Protein AF-A0A5Q4GGE3-F1 (afdb_monomer)

Sequence (112 aa):
MAGAGSLLLVACSEPPEAPVAEMPCQAEDAFVLGRADEPAPTECEERDYANAWQLGHTLGEMERERDELAAREEDLDAANRMRLRVLQRDIPELETLARIHGLMEPVDPQME

Nearest PDB structures (foldseek):
  5d6i-assembly1_C  TM=4.968E-01  e=6.839E+00  Escherichia coli

Secondary structure (DSSP, 8-state):
--------------------------HHHHHHHHHTTPPPPTT---HHHHHHHHHHHHHHHHHHHHHHHHTTGGG--HHHHHHHHHHHHHHHHHHHHHHHTTSS----TT--

Radius of gyration: 26.35 Å; Cα contacts (8 Å, |Δi|>4): 89; chains: 1; bounding box: 93×38×43 Å

Structure (mmCIF, N/CA/C/O backbone):
data_AF-A0A5Q4GGE3-F1
#
_entry.id   AF-A0A5Q4GGE3-F1
#
loop_
_atom_site.group_PDB
_atom_site.id
_atom_site.type_symbol
_atom_site.label_atom_id
_atom_site.label_alt_id
_atom_site.label_comp_id
_atom_site.label_asym_id
_atom_site.label_entity_id
_atom_site.label_seq_id
_atom_site.pdbx_PDB_ins_code
_atom_site.Cartn_x
_atom_site.Cartn_y
_atom_site.Cartn_z
_atom_site.occupancy
_atom_site.B_iso_or_equiv
_atom_site.auth_seq_id
_atom_site.auth_comp_id
_atom_site.auth_asym_id
_atom_site.auth_atom_id
_atom_site.pdbx_PDB_model_num
ATOM 1 N N . MET A 1 1 ? -76.677 -29.691 25.125 1.00 42.94 1 MET A N 1
ATOM 2 C CA . MET A 1 1 ? -76.074 -29.781 23.779 1.00 42.94 1 MET A CA 1
ATOM 3 C C . MET A 1 1 ? -75.141 -28.602 23.619 1.00 42.94 1 MET A C 1
ATOM 5 O O . MET A 1 1 ? -75.505 -27.503 24.014 1.00 42.94 1 MET A O 1
ATOM 9 N N . ALA A 1 2 ? -73.918 -28.892 23.186 1.00 43.28 2 ALA A N 1
ATOM 10 C CA . ALA A 1 2 ? -72.802 -27.966 23.079 1.00 43.28 2 ALA A CA 1
ATOM 11 C C . ALA A 1 2 ? -72.975 -26.965 21.927 1.00 43.28 2 ALA A C 1
ATOM 13 O O . ALA A 1 2 ? -73.712 -27.230 20.981 1.00 43.28 2 ALA A O 1
ATOM 14 N N . GLY A 1 3 ? -72.236 -25.857 22.000 1.00 37.22 3 GLY A N 1
ATOM 15 C CA . GLY A 1 3 ? -72.081 -24.906 20.902 1.00 37.22 3 GLY A CA 1
ATOM 16 C C . GLY A 1 3 ? -71.224 -23.705 21.291 1.00 37.22 3 GLY A C 1
ATOM 17 O O . GLY A 1 3 ? -71.702 -22.579 21.255 1.00 37.22 3 GLY A O 1
ATOM 18 N N . ALA A 1 4 ? -69.985 -23.950 21.727 1.00 51.41 4 ALA A N 1
ATOM 19 C CA . ALA A 1 4 ? -68.978 -22.913 21.937 1.00 51.41 4 ALA A CA 1
ATOM 20 C C . ALA A 1 4 ? -68.416 -22.471 20.573 1.00 51.41 4 ALA A C 1
ATOM 22 O O . ALA A 1 4 ? -67.889 -23.298 19.832 1.00 51.41 4 ALA A O 1
ATOM 23 N N . GLY A 1 5 ? -68.556 -21.188 20.236 1.00 45.41 5 GLY A N 1
ATOM 24 C CA . GLY A 1 5 ? -67.971 -20.577 19.041 1.00 45.41 5 GLY A CA 1
ATOM 25 C C . GLY A 1 5 ? -66.745 -19.753 19.418 1.00 45.41 5 GLY A C 1
ATOM 26 O O . GLY A 1 5 ? -66.879 -18.699 20.034 1.00 45.41 5 GLY A O 1
ATOM 27 N N . SER A 1 6 ? -65.567 -20.276 19.085 1.00 59.28 6 SER A N 1
ATOM 28 C CA . SER A 1 6 ? -64.247 -19.722 19.391 1.00 59.28 6 SER A CA 1
ATOM 29 C C . SER A 1 6 ? -64.015 -18.320 18.825 1.00 59.28 6 SER A C 1
ATOM 31 O O . SER A 1 6 ? -64.178 -18.080 17.631 1.00 59.28 6 SER A O 1
ATOM 33 N N . LEU A 1 7 ? -63.527 -17.426 19.685 1.00 52.41 7 LEU A N 1
ATOM 34 C CA . LEU A 1 7 ? -62.874 -16.174 19.308 1.00 52.41 7 LEU A CA 1
ATOM 35 C C . LEU A 1 7 ? -61.460 -16.490 18.794 1.00 52.41 7 LEU A C 1
ATOM 37 O O . LEU A 1 7 ? -60.610 -16.960 19.549 1.00 52.41 7 LEU A O 1
ATOM 41 N N . LEU A 1 8 ? -61.213 -16.248 17.506 1.00 51.72 8 LEU A N 1
ATOM 42 C CA . LEU A 1 8 ? -59.880 -16.291 16.903 1.00 51.72 8 LEU A CA 1
ATOM 43 C C . LEU A 1 8 ? -59.118 -15.015 17.288 1.00 51.72 8 LEU A C 1
ATOM 45 O O . LEU A 1 8 ? -59.298 -13.961 16.682 1.00 51.72 8 LEU A O 1
ATOM 49 N N . LEU A 1 9 ? -58.275 -15.119 18.316 1.00 55.34 9 LEU A N 1
ATOM 50 C CA . LEU A 1 9 ? -57.219 -14.150 18.600 1.00 55.34 9 LEU A CA 1
ATOM 51 C C . LEU A 1 9 ? -56.114 -14.336 17.554 1.00 55.34 9 LEU A C 1
ATOM 53 O O . LEU A 1 9 ? -55.364 -15.309 17.596 1.00 55.34 9 LEU A O 1
ATOM 57 N N . VAL A 1 10 ? -56.037 -13.411 16.598 1.00 53.50 10 VAL A N 1
ATOM 58 C CA . VAL A 1 10 ? -54.879 -13.264 15.711 1.00 53.50 10 VAL A CA 1
ATOM 59 C C . VAL A 1 10 ? -53.745 -12.690 16.554 1.00 53.50 10 VAL A C 1
ATOM 61 O O . VAL A 1 10 ? -53.739 -11.505 16.878 1.00 53.50 10 VAL A O 1
ATOM 64 N N . ALA A 1 11 ? -52.812 -13.549 16.955 1.00 53.25 11 ALA A N 1
ATOM 65 C CA . ALA A 1 11 ? -51.520 -13.111 17.448 1.00 53.25 11 ALA A CA 1
ATOM 66 C C . ALA A 1 11 ? -50.750 -12.515 16.261 1.00 53.25 11 ALA A C 1
ATOM 68 O O . ALA A 1 11 ? -50.442 -13.222 15.301 1.00 53.25 11 ALA A O 1
ATOM 69 N N . CYS A 1 12 ? -50.469 -11.214 16.306 1.00 45.53 12 CYS A N 1
ATOM 70 C CA . CYS A 1 12 ? -49.428 -10.622 15.479 1.00 45.53 12 CYS A CA 1
ATOM 71 C C . CYS A 1 12 ? -48.099 -11.231 15.937 1.00 45.53 12 CYS A C 1
ATOM 73 O O . CYS A 1 12 ? -47.558 -10.825 16.960 1.00 45.53 12 CYS A O 1
ATOM 75 N N . SER A 1 13 ? -47.613 -12.250 15.229 1.00 50.66 13 SER A N 1
ATOM 76 C CA . SER A 1 13 ? -46.227 -12.686 15.355 1.00 50.66 13 SER A CA 1
ATOM 77 C C . SER A 1 13 ? -45.344 -11.551 14.853 1.00 50.66 13 SER A C 1
ATOM 79 O O . SER A 1 13 ? -45.342 -11.252 13.659 1.00 50.66 13 SER A O 1
ATOM 81 N N . GLU A 1 14 ? -44.645 -10.893 15.774 1.00 58.22 14 GLU A N 1
ATOM 82 C CA . GLU A 1 14 ? -43.534 -10.005 15.447 1.00 58.22 14 GLU A CA 1
ATOM 83 C C . GLU A 1 14 ? -42.568 -10.775 14.526 1.00 58.22 14 GLU A C 1
ATOM 85 O O . GLU A 1 14 ? -42.262 -11.942 14.804 1.00 58.22 14 GLU A O 1
ATOM 90 N N . PRO A 1 15 ? -42.164 -10.202 13.376 1.00 58.34 15 PRO A N 1
ATOM 91 C CA . PRO A 1 15 ? -41.185 -10.848 12.516 1.00 58.34 15 PRO A CA 1
ATOM 92 C C . PRO A 1 15 ? -39.909 -11.080 13.335 1.00 58.34 15 PRO A C 1
ATOM 94 O O . PRO A 1 15 ? -39.559 -10.215 14.136 1.00 58.34 15 PRO A O 1
ATOM 97 N N . PRO A 1 16 ? -39.220 -12.226 13.176 1.00 53.16 16 PRO A N 1
ATOM 98 C CA . PRO A 1 16 ? -37.948 -12.425 13.847 1.00 53.16 16 PRO A CA 1
ATOM 99 C C . PRO A 1 16 ? -37.030 -11.293 13.398 1.00 53.16 16 PRO A C 1
ATOM 101 O O . PRO A 1 16 ? -36.729 -11.185 12.207 1.00 53.16 16 PRO A O 1
ATOM 104 N N . GLU A 1 17 ? -36.647 -10.424 14.332 1.00 54.25 17 GLU A N 1
ATOM 105 C CA . GLU A 1 17 ? -35.575 -9.469 14.106 1.00 54.25 17 GLU A CA 1
ATOM 106 C C . GLU A 1 17 ? -34.362 -10.316 13.732 1.00 54.25 17 GLU A C 1
ATOM 108 O O . GLU A 1 17 ? -33.788 -11.024 14.563 1.00 54.25 17 GLU A O 1
ATOM 113 N N . ALA A 1 18 ? -34.043 -10.353 12.436 1.00 58.91 18 ALA A N 1
ATOM 114 C CA . ALA A 1 18 ? -32.751 -10.842 12.008 1.00 58.91 18 ALA A CA 1
ATOM 115 C C . ALA A 1 18 ? -31.728 -10.063 12.840 1.00 58.91 18 ALA A C 1
ATOM 117 O O . ALA A 1 18 ? -31.912 -8.849 12.987 1.00 58.91 18 ALA A O 1
ATOM 118 N N . PRO A 1 19 ? -30.705 -10.717 13.418 1.00 53.44 19 PRO A N 1
ATOM 119 C CA . PRO A 1 19 ? -29.657 -9.975 14.089 1.00 53.44 19 PRO A CA 1
ATOM 120 C C . PRO A 1 19 ? -29.155 -8.957 13.072 1.00 53.44 19 PRO A C 1
ATOM 122 O O . PRO A 1 19 ? -28.673 -9.334 12.001 1.00 53.44 19 PRO A O 1
ATOM 125 N N . VAL A 1 20 ? -29.364 -7.672 13.360 1.00 53.31 20 VAL A N 1
ATOM 126 C CA . VAL A 1 20 ? -28.625 -6.605 12.698 1.00 53.31 20 VAL A CA 1
ATOM 127 C C . VAL A 1 20 ? -27.184 -7.011 12.921 1.00 53.31 20 VAL A C 1
ATOM 129 O O . VAL A 1 20 ? -26.736 -7.071 14.064 1.00 53.31 20 VAL A O 1
ATOM 132 N N . ALA A 1 21 ? -26.523 -7.461 11.856 1.00 53.34 21 ALA A N 1
ATOM 133 C CA . ALA A 1 21 ? -25.104 -7.717 11.907 1.00 53.34 21 ALA A CA 1
ATOM 134 C C . ALA A 1 21 ? -24.502 -6.370 12.290 1.00 53.34 21 ALA A C 1
ATOM 136 O O . ALA A 1 21 ? -24.489 -5.454 11.472 1.00 53.34 21 ALA A O 1
ATOM 137 N N . GLU A 1 22 ? -24.135 -6.213 13.562 1.00 55.53 22 GLU A N 1
ATOM 138 C CA . GLU A 1 22 ? -23.284 -5.119 13.989 1.00 55.53 22 GLU A CA 1
ATOM 139 C C . GLU A 1 22 ? -22.033 -5.289 13.143 1.00 55.53 22 GLU A C 1
ATOM 141 O O . GLU A 1 22 ? -21.262 -6.216 13.377 1.00 55.53 22 GLU A O 1
ATOM 146 N N . MET A 1 23 ? -21.908 -4.507 12.071 1.00 59.94 23 MET A N 1
ATOM 147 C CA . MET A 1 23 ? -20.683 -4.467 11.297 1.00 59.94 23 MET A CA 1
ATOM 148 C C . MET A 1 23 ? -19.679 -3.806 12.232 1.00 59.94 23 MET A C 1
ATOM 150 O O . MET A 1 23 ? -19.828 -2.618 12.532 1.00 59.94 23 MET A O 1
ATOM 154 N N . PRO A 1 24 ? -18.747 -4.569 12.819 1.00 67.25 24 PRO A N 1
ATOM 155 C CA . PRO A 1 24 ? -17.926 -4.006 13.860 1.00 67.25 24 PRO A CA 1
ATOM 156 C C . PRO A 1 24 ? -16.949 -3.062 13.157 1.00 67.25 24 PRO A C 1
ATOM 158 O O . PRO A 1 24 ? -16.222 -3.468 12.254 1.00 67.25 24 PRO A O 1
ATOM 161 N N . CYS A 1 25 ? -16.963 -1.780 13.522 1.00 84.38 25 CYS A N 1
ATOM 162 C CA . CYS A 1 25 ? -16.022 -0.784 13.009 1.00 84.38 25 CYS A CA 1
ATOM 163 C C . CYS A 1 25 ? -14.617 -1.031 13.587 1.00 84.38 25 CYS A C 1
ATOM 165 O O . CYS A 1 25 ? -14.049 -0.171 14.256 1.00 84.38 25 CYS A O 1
ATOM 167 N N . GLN A 1 26 ? -14.054 -2.222 13.375 1.00 90.31 26 GLN A N 1
ATOM 168 C CA . GLN A 1 26 ? -12.735 -2.587 13.875 1.00 90.31 26 GLN A CA 1
ATOM 169 C C . GLN A 1 26 ? -11.654 -2.075 12.931 1.00 90.31 26 GLN A C 1
ATOM 171 O O . GLN A 1 26 ? -11.792 -2.112 11.708 1.00 90.31 26 GLN A O 1
ATOM 176 N N . ALA A 1 27 ? -10.546 -1.616 13.510 1.00 91.00 27 ALA A N 1
ATOM 177 C CA . ALA A 1 27 ? -9.406 -1.121 12.748 1.00 91.00 27 ALA A CA 1
ATOM 178 C C . ALA A 1 27 ? -8.794 -2.208 11.841 1.00 91.00 27 ALA A C 1
ATOM 180 O O . ALA A 1 27 ? -8.380 -1.911 10.724 1.00 91.00 27 ALA A O 1
ATOM 181 N N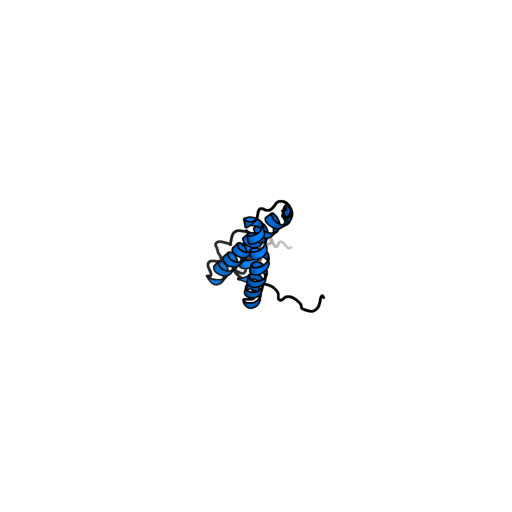 . GLU A 1 28 ? -8.779 -3.465 12.292 1.00 92.44 28 GLU A N 1
ATOM 182 C CA . GLU A 1 28 ? -8.320 -4.625 11.513 1.00 92.44 28 GLU A CA 1
ATOM 183 C C . GLU A 1 28 ? -9.128 -4.792 10.217 1.00 92.44 28 GLU A C 1
ATOM 185 O O . GLU A 1 28 ? -8.555 -4.849 9.128 1.00 92.44 28 GLU A O 1
ATOM 190 N N . ASP A 1 29 ? -10.460 -4.764 10.317 1.00 90.81 29 ASP A N 1
ATOM 191 C CA . ASP A 1 29 ? -11.356 -4.855 9.161 1.00 90.81 29 ASP A CA 1
ATOM 192 C C . ASP A 1 29 ? -11.160 -3.665 8.211 1.00 90.81 29 ASP A C 1
ATOM 194 O O . ASP A 1 29 ? -11.086 -3.834 6.992 1.00 90.81 29 ASP A O 1
ATOM 198 N N . ALA A 1 30 ? -11.003 -2.457 8.764 1.00 92.94 30 ALA A N 1
ATOM 199 C CA . ALA A 1 30 ? -10.731 -1.250 7.988 1.00 92.94 30 ALA A CA 1
ATOM 200 C C . ALA A 1 30 ? -9.436 -1.378 7.176 1.00 92.94 30 ALA A C 1
ATOM 202 O O . ALA A 1 30 ? -9.407 -1.043 5.993 1.00 92.94 30 ALA A O 1
ATOM 203 N N . PHE A 1 31 ? -8.370 -1.885 7.802 1.00 95.31 31 PHE A N 1
ATOM 204 C CA . PHE A 1 31 ? -7.083 -2.114 7.155 1.00 95.31 31 PHE A CA 1
ATOM 205 C C . PHE A 1 31 ? -7.194 -3.120 6.006 1.00 95.31 31 PHE A C 1
ATOM 207 O O . PHE A 1 31 ? -6.663 -2.868 4.922 1.00 95.31 31 PHE A O 1
ATOM 214 N N . VAL A 1 32 ? -7.913 -4.227 6.212 1.00 94.69 32 VAL A N 1
ATOM 215 C CA . VAL A 1 32 ? -8.152 -5.237 5.170 1.00 94.69 32 VAL A CA 1
ATOM 216 C C . VAL A 1 32 ? -8.918 -4.637 3.989 1.00 94.69 32 VAL A C 1
ATOM 218 O O . VAL A 1 32 ? -8.489 -4.806 2.846 1.00 94.69 32 VAL A O 1
ATOM 221 N N . LEU A 1 33 ? -9.996 -3.889 4.251 1.00 94.88 33 LEU A N 1
ATOM 222 C CA . LEU A 1 33 ? -10.768 -3.198 3.212 1.00 94.88 33 LEU A CA 1
ATOM 223 C C . LEU A 1 33 ? -9.906 -2.196 2.443 1.00 94.88 33 LEU A C 1
ATOM 225 O O . LEU A 1 33 ? -9.889 -2.213 1.216 1.00 94.88 33 LEU A O 1
ATOM 229 N N . GLY A 1 34 ? -9.131 -1.377 3.157 1.00 95.94 34 GLY A N 1
ATOM 230 C CA . GLY A 1 34 ? -8.211 -0.426 2.547 1.00 95.94 34 GLY A CA 1
ATOM 231 C C . GLY A 1 34 ? -7.213 -1.121 1.625 1.00 95.94 34 GLY A C 1
ATOM 232 O O . GLY A 1 34 ? -7.074 -0.734 0.468 1.00 95.94 34 GLY A O 1
ATOM 233 N N . ARG A 1 35 ? -6.556 -2.192 2.092 1.00 97.06 35 ARG A N 1
ATOM 234 C CA . ARG A 1 35 ? -5.573 -2.954 1.295 1.00 97.06 35 ARG A CA 1
ATOM 235 C C . ARG A 1 35 ? -6.184 -3.530 0.018 1.00 97.06 35 ARG A C 1
ATOM 237 O O . ARG A 1 35 ? -5.529 -3.529 -1.027 1.00 97.06 35 ARG A O 1
ATOM 244 N N . ALA A 1 36 ? -7.445 -3.947 0.091 1.00 96.19 36 ALA A N 1
ATOM 245 C CA . ALA A 1 3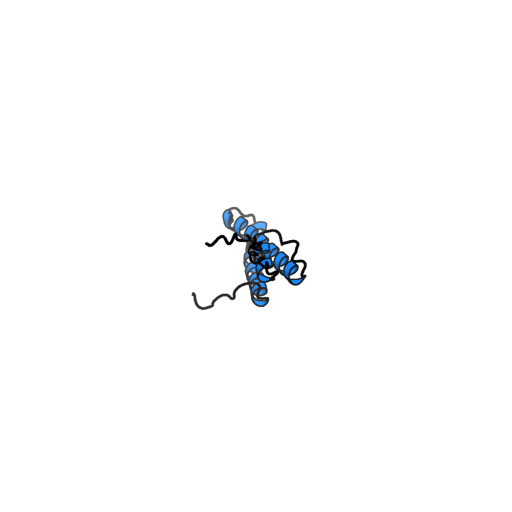6 ? -8.228 -4.421 -1.045 1.00 96.19 36 ALA A CA 1
ATOM 246 C C . ALA A 1 36 ? -8.751 -3.304 -1.974 1.00 96.19 36 ALA A C 1
ATOM 248 O O . ALA A 1 36 ? -9.309 -3.626 -3.017 1.00 96.19 36 ALA A O 1
ATOM 249 N N . ASP A 1 37 ? -8.539 -2.026 -1.638 1.00 95.88 37 ASP A N 1
ATOM 250 C CA . ASP A 1 37 ? -9.131 -0.860 -2.317 1.00 95.88 37 ASP A CA 1
ATOM 251 C C . ASP A 1 37 ? -10.672 -0.829 -2.276 1.00 95.88 37 ASP A C 1
ATOM 253 O O . ASP A 1 37 ? -11.342 -0.283 -3.151 1.00 95.88 37 ASP A O 1
ATOM 257 N N . GLU A 1 38 ? -11.256 -1.417 -1.233 1.00 94.56 38 GLU A N 1
ATOM 258 C CA . GLU A 1 38 ? -12.698 -1.400 -1.004 1.00 94.56 38 GLU A CA 1
ATOM 259 C C . GLU A 1 38 ? -13.100 -0.136 -0.229 1.00 94.56 38 GLU A C 1
ATOM 261 O O . GLU A 1 38 ? -12.380 0.295 0.681 1.00 94.56 38 GLU A O 1
ATOM 266 N N . PRO A 1 39 ? -14.256 0.479 -0.534 1.00 87.94 39 PRO A N 1
ATOM 267 C CA . PRO A 1 39 ? -14.693 1.687 0.149 1.00 87.94 39 PRO A CA 1
ATOM 268 C C . PRO A 1 39 ? -14.951 1.431 1.639 1.00 87.94 39 PRO A C 1
ATOM 270 O O . PRO A 1 39 ? -15.57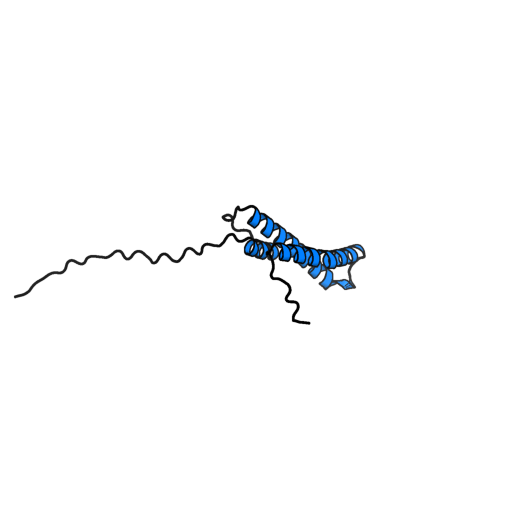7 0.442 2.023 1.00 87.94 39 PRO A O 1
ATOM 273 N N . ALA A 1 40 ? -14.525 2.373 2.483 1.00 84.44 40 ALA A N 1
ATOM 274 C CA . ALA A 1 40 ? -14.869 2.371 3.900 1.00 84.44 40 ALA A CA 1
ATOM 275 C C . ALA A 1 40 ? -16.391 2.576 4.095 1.00 84.44 40 ALA A C 1
ATOM 277 O O . ALA A 1 40 ? -16.968 3.474 3.468 1.00 84.44 40 ALA A O 1
ATOM 278 N N . PRO A 1 41 ? -17.054 1.807 4.977 1.00 82.38 41 PRO A N 1
ATOM 279 C CA . PRO A 1 41 ? -18.432 2.061 5.376 1.00 82.38 41 PRO A CA 1
ATOM 280 C C . PRO A 1 41 ? -18.585 3.460 5.979 1.00 82.38 41 PRO A C 1
ATOM 282 O O . PRO A 1 41 ? -17.838 3.847 6.876 1.00 82.38 41 PRO A O 1
ATOM 285 N N . THR A 1 42 ? -19.589 4.214 5.528 1.00 77.06 42 THR A N 1
ATOM 286 C CA . THR A 1 42 ? -19.819 5.600 5.981 1.00 77.06 42 THR A CA 1
ATOM 287 C C . THR A 1 42 ? -20.214 5.710 7.453 1.00 77.06 42 THR A C 1
ATOM 289 O O . THR A 1 42 ? -20.105 6.779 8.034 1.00 77.06 42 THR A O 1
ATOM 292 N N . GLU A 1 43 ? -20.698 4.624 8.051 1.00 83.75 43 GLU A N 1
ATOM 293 C CA . GLU A 1 43 ? -21.081 4.545 9.466 1.00 83.75 43 GLU A CA 1
ATOM 294 C C . GLU A 1 43 ? -19.893 4.411 10.430 1.00 83.75 43 GLU A C 1
ATOM 296 O O . GLU A 1 43 ? -20.038 4.691 11.619 1.00 83.75 43 GLU A O 1
ATOM 301 N N . CYS A 1 44 ? -18.710 4.051 9.926 1.00 80.50 44 CYS A N 1
ATOM 302 C CA . CYS A 1 44 ? -17.493 3.922 10.718 1.00 80.50 44 CYS A CA 1
ATOM 303 C C . CYS A 1 44 ? -16.652 5.207 10.632 1.00 80.50 44 CYS A C 1
ATOM 305 O O . CYS A 1 44 ? -15.658 5.277 9.914 1.00 80.50 44 CYS A O 1
ATOM 307 N N . GLU A 1 45 ? -17.055 6.245 11.371 1.00 74.38 45 GLU A N 1
ATOM 308 C CA . GLU A 1 45 ? -16.371 7.554 11.387 1.00 74.38 45 GLU A CA 1
ATOM 309 C C . GLU A 1 45 ? -15.232 7.653 12.423 1.00 74.38 45 GLU A C 1
ATOM 311 O O . GLU A 1 45 ? -14.623 8.713 12.603 1.00 74.38 45 GLU A O 1
ATOM 316 N N . GLU A 1 46 ? -14.929 6.568 13.138 1.00 85.50 46 GLU A N 1
ATOM 317 C CA . GLU A 1 46 ? -13.877 6.579 14.149 1.00 85.50 46 GLU A CA 1
ATOM 318 C C . GLU A 1 46 ? -12.501 6.840 13.523 1.00 85.50 46 GLU A C 1
ATOM 320 O O . GLU A 1 46 ? -12.119 6.267 12.501 1.00 85.50 46 GLU A O 1
ATOM 325 N N . ARG A 1 47 ? -11.713 7.706 14.169 1.00 87.25 47 ARG A N 1
ATOM 326 C CA . ARG A 1 47 ? -10.385 8.094 13.676 1.00 87.25 47 ARG A CA 1
ATOM 327 C C . ARG A 1 47 ? -9.469 6.885 13.467 1.00 87.25 47 ARG A C 1
ATOM 329 O O . ARG A 1 47 ? -8.702 6.878 12.508 1.00 87.25 47 ARG A O 1
ATOM 336 N N . ASP A 1 48 ? -9.516 5.903 14.359 1.00 88.12 48 ASP A N 1
ATOM 337 C CA . ASP A 1 48 ? -8.646 4.727 14.275 1.00 88.12 48 ASP A CA 1
ATOM 338 C C . ASP A 1 48 ? -9.042 3.824 13.103 1.00 88.12 48 ASP A C 1
ATOM 340 O O . ASP A 1 48 ? -8.162 3.371 12.372 1.00 88.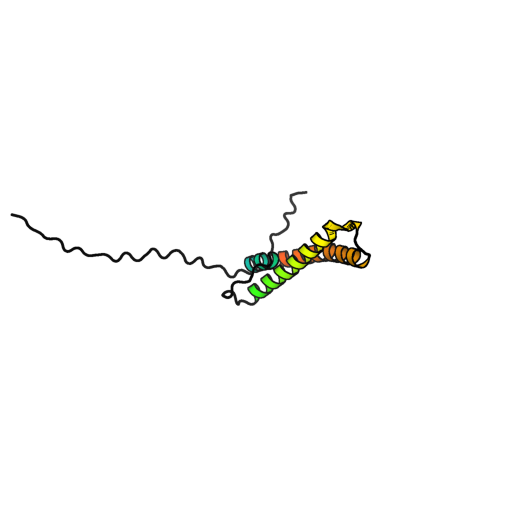12 48 ASP A O 1
ATOM 344 N N . TYR A 1 49 ? -10.344 3.685 12.836 1.00 91.69 49 TYR A N 1
ATOM 345 C CA . TYR A 1 49 ? -10.872 3.017 11.646 1.00 91.69 49 TYR A CA 1
ATOM 346 C C . TYR A 1 49 ? -10.383 3.693 10.357 1.00 91.69 49 TYR A C 1
ATOM 348 O O . TYR A 1 49 ? -9.779 3.051 9.499 1.00 91.69 49 TYR A O 1
ATOM 356 N N . ALA A 1 50 ? -10.560 5.013 10.248 1.00 91.38 50 ALA A N 1
ATOM 357 C CA . ALA A 1 50 ? -10.135 5.777 9.076 1.00 91.38 50 ALA A CA 1
ATOM 358 C C . ALA A 1 50 ? -8.613 5.714 8.846 1.00 91.38 50 ALA A C 1
ATOM 360 O O . ALA A 1 50 ? -8.156 5.573 7.711 1.00 91.38 50 ALA A O 1
ATOM 361 N N . ASN A 1 51 ? -7.814 5.785 9.917 1.00 92.62 51 ASN A N 1
ATOM 362 C CA . ASN A 1 51 ? -6.357 5.664 9.820 1.00 92.62 51 ASN A CA 1
ATOM 363 C C . ASN A 1 51 ? -5.934 4.263 9.372 1.00 92.62 51 ASN A C 1
ATOM 365 O O . ASN A 1 51 ? -5.027 4.138 8.548 1.00 92.62 51 ASN A O 1
ATOM 369 N N . ALA A 1 52 ? -6.575 3.222 9.905 1.00 94.62 52 ALA A N 1
ATOM 370 C CA . ALA A 1 52 ? -6.281 1.847 9.536 1.00 94.62 52 ALA A CA 1
ATOM 371 C C . ALA A 1 52 ? -6.664 1.561 8.078 1.00 94.62 52 ALA A C 1
ATOM 373 O O . ALA A 1 52 ? -5.848 0.995 7.351 1.00 94.62 52 ALA A O 1
ATOM 374 N N . TRP A 1 53 ? -7.817 2.057 7.612 1.00 94.94 53 TRP A N 1
ATOM 375 C CA . TRP A 1 53 ? -8.195 2.006 6.197 1.00 94.94 53 TRP A CA 1
ATOM 376 C C . TRP A 1 53 ? -7.169 2.706 5.304 1.00 94.94 53 TRP A C 1
ATOM 378 O O . TRP A 1 53 ? -6.671 2.112 4.350 1.00 94.94 53 TRP A O 1
ATOM 388 N N . GLN A 1 54 ? -6.773 3.936 5.645 1.00 94.69 54 GLN A N 1
ATOM 389 C CA . GLN A 1 54 ? -5.803 4.700 4.856 1.00 94.69 54 GLN A CA 1
ATOM 390 C C . GLN A 1 54 ? -4.430 4.016 4.796 1.00 94.69 54 GLN A C 1
ATOM 392 O O . GLN A 1 54 ? -3.766 4.029 3.753 1.00 94.69 54 GLN A O 1
ATOM 397 N N . LEU A 1 55 ? -3.993 3.422 5.910 1.00 95.38 55 LEU A N 1
ATOM 398 C CA . LEU A 1 55 ? -2.760 2.644 5.961 1.00 95.38 55 LEU A CA 1
ATOM 399 C C . LEU A 1 55 ? -2.863 1.396 5.078 1.00 95.38 55 LEU A C 1
ATOM 401 O O . LEU A 1 55 ? -1.956 1.154 4.283 1.00 95.38 55 LEU A O 1
ATOM 405 N N . GLY A 1 56 ? -3.966 0.651 5.181 1.00 96.62 56 GLY A N 1
ATOM 406 C CA . GLY A 1 56 ? -4.248 -0.504 4.331 1.00 96.62 56 GLY A CA 1
ATOM 407 C C . GLY A 1 56 ? -4.207 -0.134 2.852 1.00 96.62 56 GLY A C 1
ATOM 408 O O . GLY A 1 56 ? -3.470 -0.750 2.091 1.00 96.62 56 GLY A O 1
ATOM 409 N N . HIS A 1 57 ? -4.910 0.931 2.461 1.00 97.25 57 HIS A N 1
ATOM 410 C CA . HIS A 1 57 ? -4.945 1.428 1.084 1.00 97.25 57 HIS A CA 1
ATOM 411 C C . HIS A 1 57 ? -3.561 1.816 0.565 1.00 97.25 57 HIS A C 1
ATOM 413 O O . HIS A 1 57 ? -3.165 1.390 -0.517 1.00 97.25 57 HIS A O 1
ATOM 419 N N . THR A 1 58 ? -2.774 2.534 1.371 1.00 96.69 58 THR A N 1
ATOM 420 C CA . THR A 1 58 ? -1.389 2.885 1.016 1.00 96.69 58 THR A CA 1
ATOM 421 C C . THR A 1 58 ? -0.536 1.637 0.786 1.00 96.69 58 THR A C 1
ATOM 423 O O . THR A 1 58 ? 0.209 1.573 -0.192 1.00 96.69 58 THR A O 1
ATOM 426 N N . LEU A 1 59 ? -0.645 0.637 1.666 1.00 97.69 59 LEU A N 1
ATOM 427 C CA . LEU A 1 59 ? 0.083 -0.618 1.518 1.00 97.69 59 LEU A CA 1
ATOM 428 C C . LEU A 1 59 ? -0.356 -1.369 0.254 1.00 97.69 59 LEU A C 1
ATOM 430 O O . LEU A 1 59 ? 0.497 -1.774 -0.530 1.00 97.69 59 LEU A O 1
ATOM 434 N N . GLY A 1 60 ? -1.665 -1.490 0.021 1.00 97.81 60 GLY A N 1
ATOM 435 C CA . GLY A 1 60 ? -2.216 -2.154 -1.159 1.00 97.81 60 GLY A CA 1
ATOM 436 C C . GLY A 1 60 ? -1.760 -1.511 -2.472 1.00 97.81 60 GLY A C 1
ATOM 437 O O . GLY A 1 60 ? -1.377 -2.222 -3.398 1.00 97.81 60 GLY A O 1
ATOM 438 N N . GLU A 1 61 ? -1.723 -0.178 -2.547 1.00 98.25 61 GLU A N 1
ATOM 439 C CA . GLU A 1 61 ? -1.194 0.554 -3.708 1.00 98.25 61 GLU A CA 1
ATOM 440 C C . GLU A 1 61 ? 0.288 0.239 -3.955 1.00 98.25 61 GLU A C 1
ATOM 442 O O . GLU A 1 61 ? 0.695 -0.038 -5.084 1.00 98.25 61 GLU A O 1
ATOM 447 N N . MET A 1 62 ? 1.102 0.224 -2.895 1.00 98.50 62 MET A N 1
ATOM 448 C CA . MET A 1 62 ? 2.523 -0.117 -2.999 1.00 98.50 62 MET A CA 1
ATOM 449 C C . MET A 1 62 ? 2.737 -1.565 -3.458 1.00 98.50 62 MET A C 1
ATOM 451 O O . MET A 1 62 ? 3.650 -1.832 -4.240 1.00 98.50 62 MET A O 1
ATOM 455 N N . GLU A 1 63 ? 1.909 -2.499 -2.992 1.00 98.44 63 GLU A N 1
ATOM 456 C CA . GLU A 1 63 ? 1.951 -3.906 -3.398 1.00 98.44 63 GLU A CA 1
ATOM 457 C C . GLU A 1 63 ? 1.567 -4.100 -4.857 1.00 98.44 63 GLU A C 1
ATOM 459 O O . GLU A 1 63 ? 2.294 -4.774 -5.585 1.00 98.44 63 GLU A O 1
ATOM 464 N N . ARG A 1 64 ? 0.483 -3.454 -5.300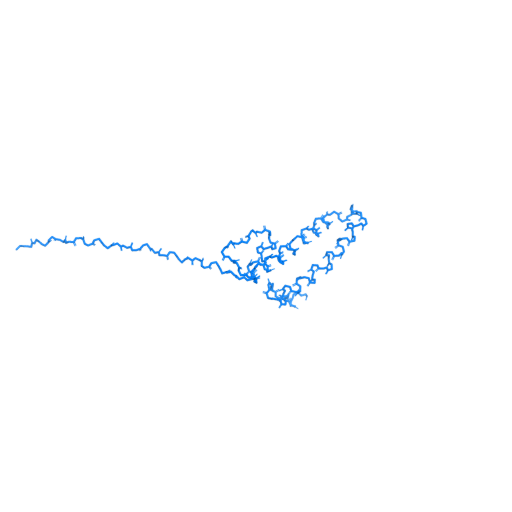 1.00 98.50 64 ARG A N 1
ATOM 465 C CA . ARG A 1 64 ? 0.077 -3.448 -6.709 1.00 98.50 64 ARG A CA 1
ATOM 466 C C . ARG A 1 64 ? 1.189 -2.892 -7.592 1.00 98.50 64 ARG A C 1
ATOM 468 O O . ARG A 1 64 ? 1.578 -3.545 -8.555 1.00 98.50 64 ARG A O 1
ATOM 475 N N . GLU A 1 65 ? 1.771 -1.748 -7.227 1.00 98.44 65 GLU A N 1
ATOM 476 C CA . GLU A 1 65 ? 2.884 -1.158 -7.977 1.00 98.44 65 GLU A CA 1
ATOM 477 C C . GLU A 1 65 ? 4.102 -2.095 -8.021 1.00 98.44 65 GLU A C 1
ATOM 479 O O . GLU A 1 65 ? 4.725 -2.270 -9.072 1.00 98.44 65 GLU A O 1
ATOM 484 N N . ARG A 1 66 ? 4.447 -2.733 -6.894 1.00 98.50 66 ARG A N 1
ATOM 485 C CA . ARG A 1 66 ? 5.534 -3.719 -6.835 1.00 98.50 66 ARG A CA 1
ATOM 486 C C . ARG A 1 66 ? 5.260 -4.864 -7.802 1.00 98.50 66 ARG A C 1
ATOM 488 O O . ARG A 1 66 ? 6.158 -5.218 -8.561 1.00 98.50 66 ARG A O 1
ATOM 495 N N . ASP A 1 67 ? 4.060 -5.430 -7.770 1.00 98.31 67 ASP A N 1
ATOM 496 C CA . ASP A 1 67 ? 3.691 -6.593 -8.576 1.00 98.31 67 ASP A CA 1
ATOM 497 C C . ASP A 1 67 ? 3.657 -6.240 -10.070 1.00 98.31 67 ASP A C 1
ATOM 499 O O . ASP A 1 67 ? 4.189 -6.983 -10.897 1.00 98.31 67 ASP A O 1
ATOM 503 N N . GLU A 1 68 ? 3.150 -5.057 -10.422 1.00 98.06 68 GLU A N 1
ATOM 504 C CA . GLU A 1 68 ? 3.176 -4.520 -11.786 1.00 98.06 68 GLU A CA 1
ATOM 505 C C . GLU A 1 68 ? 4.592 -4.268 -12.315 1.00 98.06 68 GLU A C 1
ATOM 507 O O . GLU A 1 68 ? 4.842 -4.413 -13.514 1.00 98.06 68 GLU A O 1
ATOM 512 N N . LEU A 1 69 ? 5.523 -3.838 -11.461 1.00 98.00 69 LEU A N 1
ATOM 513 C CA . LEU A 1 69 ? 6.925 -3.656 -11.835 1.00 98.00 69 LEU A CA 1
ATOM 514 C C . LEU A 1 69 ? 7.653 -5.001 -11.930 1.00 98.00 69 LEU A C 1
ATOM 516 O O . LEU A 1 69 ? 8.370 -5.235 -12.903 1.00 98.00 69 LEU A O 1
ATOM 520 N N . ALA A 1 70 ? 7.442 -5.894 -10.963 1.00 97.50 70 ALA A N 1
ATOM 521 C CA . ALA A 1 70 ? 8.050 -7.220 -10.922 1.00 97.50 70 ALA A CA 1
ATOM 522 C C . ALA A 1 70 ? 7.631 -8.086 -12.122 1.00 97.50 70 ALA A C 1
ATOM 524 O O . ALA A 1 70 ? 8.461 -8.791 -12.690 1.00 97.50 70 ALA A O 1
ATOM 525 N N . ALA A 1 71 ? 6.380 -7.974 -12.582 1.00 97.81 71 ALA A N 1
ATOM 526 C CA . ALA A 1 71 ? 5.877 -8.710 -13.746 1.00 97.81 71 ALA A CA 1
ATOM 527 C C . ALA A 1 71 ? 6.612 -8.394 -15.067 1.00 97.81 71 ALA A C 1
ATOM 529 O O . ALA A 1 71 ? 6.500 -9.152 -16.029 1.00 97.81 71 ALA A O 1
ATOM 530 N N . ARG A 1 72 ? 7.357 -7.285 -15.130 1.00 96.50 72 ARG A N 1
ATOM 531 C CA . ARG A 1 72 ? 8.107 -6.819 -16.311 1.00 96.50 72 ARG A CA 1
ATOM 532 C C . ARG A 1 72 ? 9.546 -6.431 -15.967 1.00 96.50 72 ARG A C 1
ATOM 534 O O . ARG A 1 72 ? 10.108 -5.543 -16.604 1.00 96.50 72 ARG A O 1
ATOM 541 N N . GLU A 1 73 ? 10.128 -7.072 -14.951 1.00 93.94 73 GLU A N 1
ATOM 542 C CA . GLU A 1 73 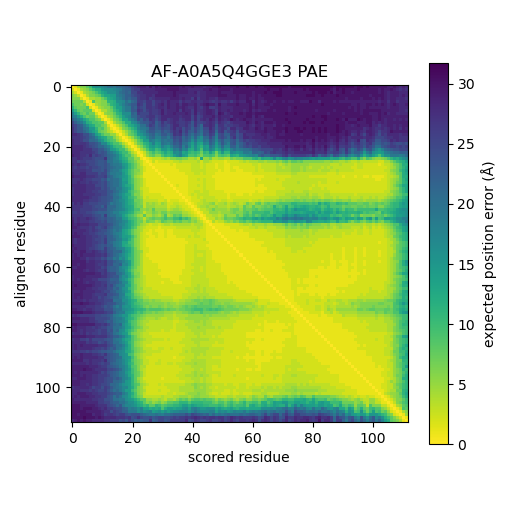? 11.436 -6.719 -14.379 1.00 93.94 73 GLU A CA 1
ATOM 543 C C . GLU A 1 73 ? 12.556 -6.605 -15.433 1.00 93.94 73 GLU A C 1
ATOM 545 O O . GLU A 1 73 ? 13.392 -5.701 -15.353 1.00 93.94 73 GLU A O 1
ATOM 550 N N . GLU A 1 74 ? 12.538 -7.473 -16.449 1.00 94.88 74 GLU A N 1
ATOM 551 C CA . GLU A 1 74 ? 13.547 -7.531 -17.518 1.00 94.88 74 GLU A CA 1
ATOM 552 C C . GLU A 1 74 ? 13.558 -6.284 -18.421 1.00 94.88 74 GLU A C 1
ATOM 554 O O . GLU A 1 74 ? 14.614 -5.898 -18.926 1.00 94.88 74 GLU A O 1
ATOM 559 N N . ASP A 1 75 ? 12.411 -5.612 -18.564 1.00 96.62 75 ASP A N 1
ATOM 560 C CA . ASP A 1 75 ? 12.216 -4.460 -19.453 1.00 96.62 75 ASP A CA 1
ATOM 561 C C . ASP A 1 75 ? 12.228 -3.113 -18.706 1.00 96.62 75 ASP A C 1
ATOM 563 O O . ASP A 1 75 ? 11.985 -2.052 -19.292 1.00 96.62 75 ASP A O 1
ATOM 567 N N . LEU A 1 76 ? 12.500 -3.119 -17.397 1.00 96.56 76 LEU A N 1
ATOM 568 C CA . LEU A 1 76 ? 12.472 -1.906 -16.588 1.00 96.56 76 LEU A CA 1
ATOM 569 C C . LEU A 1 76 ? 13.664 -0.980 -16.875 1.00 96.56 76 LEU A C 1
ATOM 571 O O . LEU A 1 76 ? 14.844 -1.348 -16.790 1.00 96.56 76 LEU A O 1
ATOM 575 N N . ASP A 1 77 ? 13.358 0.301 -17.077 1.00 97.94 77 ASP A N 1
ATOM 576 C CA . ASP A 1 77 ? 14.370 1.351 -17.047 1.00 97.94 77 ASP A CA 1
ATOM 577 C C . ASP A 1 77 ? 15.037 1.476 -15.655 1.00 97.94 77 ASP A C 1
ATOM 579 O O . ASP A 1 77 ? 14.682 0.820 -14.670 1.00 97.94 77 ASP A O 1
ATOM 583 N N . ALA A 1 78 ? 16.075 2.309 -15.561 1.00 97.62 78 ALA A N 1
ATOM 584 C CA . ALA A 1 78 ? 16.832 2.464 -14.320 1.00 97.62 78 ALA A CA 1
ATOM 585 C C . ALA A 1 78 ? 15.999 3.054 -13.163 1.00 97.62 78 ALA A C 1
ATOM 587 O O . ALA A 1 78 ? 16.240 2.705 -12.005 1.00 97.62 78 ALA A O 1
ATOM 588 N N . ALA A 1 79 ? 15.037 3.933 -13.461 1.00 97.94 79 ALA A N 1
ATOM 589 C CA . ALA A 1 79 ? 14.191 4.564 -12.454 1.00 97.94 79 ALA A CA 1
ATOM 590 C C . ALA A 1 79 ? 13.209 3.545 -11.868 1.00 97.94 79 ALA A C 1
ATOM 592 O O . ALA A 1 79 ? 13.125 3.406 -10.649 1.00 97.94 79 ALA A O 1
ATOM 593 N N . ASN A 1 80 ? 12.560 2.759 -12.723 1.00 98.06 80 ASN A N 1
ATOM 594 C CA . ASN A 1 80 ? 11.627 1.719 -12.316 1.00 98.06 80 ASN A CA 1
ATOM 595 C C . ASN A 1 80 ? 12.319 0.568 -11.573 1.00 98.06 80 ASN A C 1
ATOM 597 O O . ASN A 1 80 ? 11.793 0.085 -10.575 1.00 98.06 80 ASN A O 1
ATOM 601 N N . ARG A 1 81 ? 13.552 0.196 -11.944 1.00 98.12 81 ARG A N 1
ATOM 602 C CA . ARG A 1 81 ? 14.357 -0.751 -11.143 1.00 98.12 81 ARG A CA 1
ATOM 603 C C . ARG A 1 81 ? 14.724 -0.207 -9.767 1.00 98.12 81 ARG A C 1
ATOM 605 O O . ARG A 1 81 ? 14.816 -0.958 -8.798 1.00 98.12 81 ARG A O 1
ATOM 612 N N . MET A 1 82 ? 14.980 1.096 -9.653 1.00 98.25 82 MET A N 1
ATOM 613 C CA . MET A 1 82 ? 15.183 1.717 -8.345 1.00 98.25 82 MET A CA 1
ATOM 614 C C . MET A 1 82 ? 13.887 1.709 -7.534 1.00 98.25 82 MET A C 1
ATOM 616 O O . MET A 1 82 ? 13.917 1.336 -6.365 1.00 98.25 82 MET A O 1
ATOM 620 N N . ARG A 1 83 ? 12.761 2.063 -8.159 1.00 98.12 83 ARG A N 1
ATOM 621 C CA . ARG A 1 83 ? 11.445 2.057 -7.521 1.00 98.12 83 ARG A CA 1
ATOM 622 C C . ARG A 1 83 ? 11.073 0.670 -7.001 1.00 98.12 83 ARG A C 1
ATOM 624 O O . ARG A 1 83 ? 10.734 0.564 -5.830 1.00 98.12 83 ARG A O 1
ATOM 631 N N . LEU A 1 84 ? 11.251 -0.379 -7.805 1.00 98.38 84 LEU A N 1
ATOM 632 C CA . LEU A 1 84 ? 11.008 -1.763 -7.389 1.00 98.38 84 LEU A CA 1
ATOM 633 C C . LEU A 1 84 ? 11.835 -2.143 -6.149 1.00 98.38 84 LEU A C 1
ATOM 635 O O . LEU A 1 84 ? 11.283 -2.671 -5.190 1.00 98.38 84 LEU A O 1
ATOM 639 N N . ARG A 1 85 ? 13.130 -1.797 -6.112 1.00 98.19 85 ARG A N 1
ATOM 640 C CA . ARG A 1 85 ? 13.987 -2.051 -4.935 1.00 98.19 85 ARG A CA 1
ATOM 641 C C . ARG A 1 85 ? 13.533 -1.298 -3.687 1.00 98.19 85 ARG A C 1
ATOM 643 O O . ARG A 1 85 ? 13.650 -1.823 -2.585 1.00 98.19 85 ARG A O 1
ATOM 650 N N . VAL A 1 86 ? 13.044 -0.069 -3.849 1.00 98.25 86 VAL A N 1
ATOM 651 C CA . VAL A 1 86 ? 12.484 0.713 -2.738 1.00 98.25 86 VAL A CA 1
ATOM 652 C C . VAL A 1 86 ? 11.210 0.051 -2.222 1.00 98.25 86 VAL A C 1
ATOM 654 O O . VAL A 1 86 ? 11.109 -0.182 -1.026 1.00 98.25 86 VAL A O 1
ATOM 657 N N . LEU A 1 87 ? 10.286 -0.332 -3.106 1.00 98.31 87 LEU A N 1
ATOM 658 C CA . LEU A 1 87 ? 9.051 -1.023 -2.723 1.00 98.31 87 LEU A CA 1
ATOM 659 C C . LEU A 1 87 ? 9.338 -2.349 -2.005 1.00 98.31 87 LEU A C 1
ATOM 661 O O . LEU A 1 87 ? 8.755 -2.617 -0.961 1.00 98.31 87 LEU A O 1
ATOM 665 N N . GLN A 1 88 ? 10.286 -3.142 -2.509 1.00 97.88 88 GLN A N 1
ATOM 666 C CA . GLN A 1 88 ? 10.712 -4.401 -1.884 1.00 97.88 88 GLN A CA 1
ATOM 667 C C . GLN A 1 88 ? 11.300 -4.217 -0.476 1.00 97.88 88 GLN A C 1
ATOM 669 O O . GLN A 1 88 ? 11.230 -5.143 0.328 1.00 97.88 88 GLN A O 1
ATOM 674 N N . ARG A 1 89 ? 11.875 -3.048 -0.170 1.00 97.88 89 ARG A N 1
ATOM 675 C CA . ARG A 1 89 ? 12.374 -2.706 1.170 1.00 97.88 89 ARG A CA 1
ATOM 676 C C . ARG A 1 89 ? 11.266 -2.154 2.068 1.00 97.88 89 ARG A C 1
ATOM 678 O O . ARG A 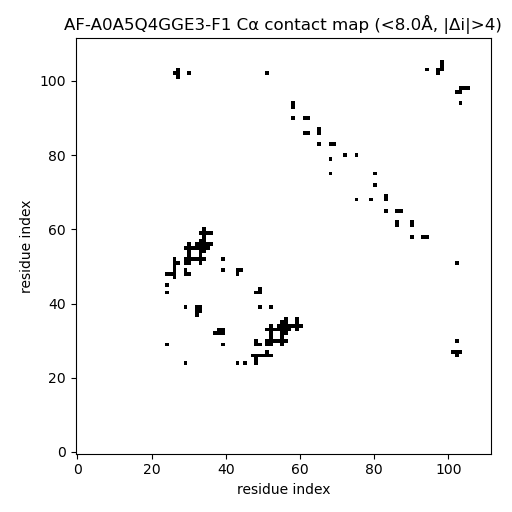1 89 ? 11.141 -2.589 3.206 1.00 97.88 89 ARG A O 1
ATOM 685 N N . ASP A 1 90 ? 10.480 -1.208 1.562 1.00 97.75 90 ASP A N 1
ATOM 686 C CA . ASP A 1 90 ? 9.545 -0.418 2.371 1.00 97.75 90 ASP A CA 1
ATOM 687 C C . ASP A 1 90 ? 8.267 -1.200 2.717 1.00 97.75 90 ASP A C 1
ATOM 689 O O . ASP A 1 90 ? 7.726 -1.033 3.808 1.00 97.75 90 ASP A O 1
ATOM 693 N N . ILE A 1 91 ? 7.787 -2.078 1.824 1.00 97.69 91 ILE A N 1
ATOM 694 C CA . ILE A 1 91 ? 6.577 -2.883 2.069 1.00 97.69 91 ILE A CA 1
ATOM 695 C C . ILE A 1 91 ? 6.735 -3.757 3.331 1.00 97.69 91 ILE A C 1
ATOM 697 O O . ILE A 1 91 ? 5.903 -3.623 4.228 1.00 97.69 91 ILE A O 1
ATOM 701 N N . PRO A 1 92 ? 7.803 -4.568 3.495 1.00 96.75 92 PRO A N 1
ATOM 702 C CA . PRO A 1 92 ? 8.010 -5.336 4.728 1.00 96.75 92 PRO A CA 1
ATOM 703 C C . PRO A 1 92 ? 8.108 -4.483 6.003 1.00 96.75 92 PRO A C 1
ATOM 705 O O . PRO A 1 92 ? 7.690 -4.922 7.081 1.00 96.75 92 PRO A O 1
ATOM 708 N N . GLU A 1 93 ? 8.663 -3.270 5.908 1.00 94.62 93 GLU A N 1
ATOM 709 C CA . GLU A 1 93 ? 8.729 -2.332 7.035 1.00 94.62 93 GLU A CA 1
ATOM 710 C C . GLU A 1 93 ? 7.321 -1.865 7.439 1.00 94.62 93 GLU A C 1
ATOM 712 O O . GLU A 1 93 ? 6.973 -1.912 8.622 1.00 94.62 93 GLU A O 1
ATOM 717 N N . LEU A 1 94 ? 6.477 -1.501 6.467 1.00 94.62 94 LEU A N 1
ATOM 718 C CA . LEU A 1 94 ? 5.082 -1.120 6.707 1.00 94.62 94 LEU A CA 1
ATOM 719 C C . LEU A 1 94 ? 4.240 -2.277 7.249 1.00 94.62 94 LEU A C 1
ATOM 721 O O . LEU A 1 94 ? 3.482 -2.078 8.196 1.00 94.62 94 LEU A O 1
ATOM 725 N N . GLU A 1 95 ? 4.400 -3.488 6.718 1.00 95.81 95 GLU A N 1
ATOM 726 C CA . GLU A 1 95 ? 3.726 -4.674 7.258 1.00 95.81 95 GLU A CA 1
ATOM 727 C C . GLU A 1 95 ? 4.137 -4.944 8.710 1.00 95.81 95 GLU A C 1
ATOM 729 O O . GLU A 1 95 ? 3.317 -5.325 9.543 1.00 95.81 95 GLU A O 1
ATOM 734 N N . THR A 1 96 ? 5.408 -4.716 9.047 1.00 94.56 96 THR A N 1
ATOM 735 C CA . THR A 1 96 ? 5.890 -4.853 10.426 1.00 94.56 96 THR A CA 1
ATOM 736 C C . THR A 1 96 ? 5.238 -3.830 11.348 1.00 94.56 96 THR A C 1
ATOM 738 O O . THR A 1 96 ? 4.819 -4.189 12.450 1.00 94.56 96 THR A O 1
ATOM 741 N N . LEU A 1 97 ? 5.092 -2.581 10.902 1.00 92.25 97 LEU A N 1
ATOM 742 C CA . LEU A 1 97 ? 4.353 -1.567 11.651 1.00 92.25 97 LEU A CA 1
ATOM 743 C C . LEU A 1 97 ? 2.882 -1.963 11.822 1.00 92.25 97 LEU A C 1
ATOM 745 O O . LEU A 1 97 ? 2.375 -1.915 12.940 1.00 92.25 97 LEU A O 1
ATOM 749 N N . ALA A 1 98 ? 2.220 -2.423 10.759 1.00 93.62 98 ALA A N 1
ATOM 750 C CA . ALA A 1 98 ? 0.835 -2.884 10.822 1.00 93.62 98 ALA A CA 1
ATOM 751 C 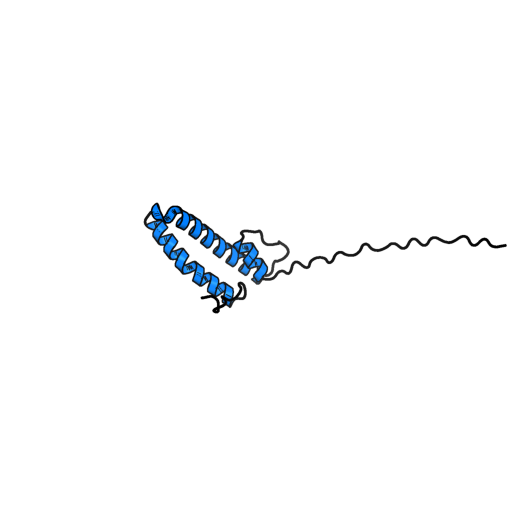C . ALA A 1 98 ? 0.654 -4.015 11.853 1.00 93.62 98 ALA A C 1
ATOM 753 O O . ALA A 1 98 ? -0.253 -3.941 12.681 1.00 93.62 98 ALA A O 1
ATOM 754 N N . ARG A 1 99 ? 1.569 -4.995 11.897 1.00 94.56 99 ARG A N 1
ATOM 755 C CA . ARG A 1 99 ? 1.578 -6.060 12.920 1.00 94.56 99 ARG A CA 1
ATOM 756 C C . ARG A 1 99 ? 1.759 -5.524 14.341 1.00 94.56 99 ARG A C 1
ATOM 758 O O . ARG A 1 99 ? 1.047 -5.948 15.244 1.00 94.56 99 ARG A O 1
ATOM 765 N N . ILE A 1 100 ? 2.681 -4.581 14.557 1.00 92.94 100 ILE A N 1
ATOM 766 C CA . ILE A 1 100 ? 2.888 -3.951 15.878 1.00 92.94 100 ILE A CA 1
ATOM 767 C C . ILE A 1 100 ? 1.617 -3.230 16.351 1.00 92.94 100 ILE A C 1
ATOM 769 O O . ILE A 1 100 ? 1.321 -3.223 17.544 1.00 92.94 100 ILE A O 1
ATOM 773 N N . HIS A 1 101 ? 0.860 -2.653 15.418 1.00 90.38 101 HIS A N 1
ATOM 774 C CA . HIS A 1 101 ? -0.415 -1.993 15.686 1.00 90.38 101 HIS A CA 1
ATOM 775 C C . HIS A 1 101 ? -1.613 -2.952 15.768 1.00 90.38 101 HIS A C 1
ATOM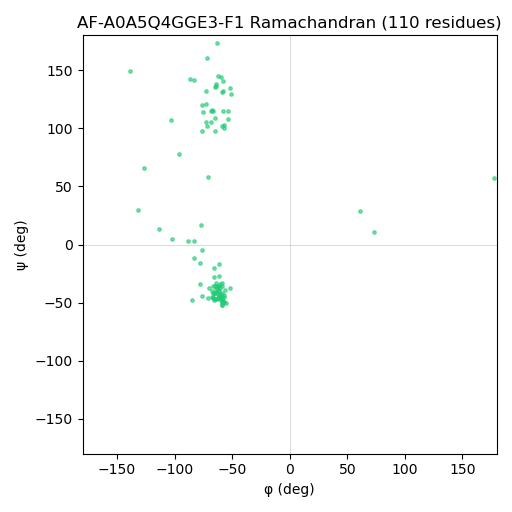 777 O O . HIS A 1 101 ? -2.732 -2.485 15.957 1.00 90.38 101 HIS A O 1
ATOM 783 N N . GLY A 1 102 ? -1.394 -4.266 15.651 1.00 93.38 102 GLY A N 1
ATOM 784 C CA . GLY A 1 102 ? -2.453 -5.274 15.700 1.00 93.38 102 GLY A CA 1
ATOM 785 C C . GLY A 1 102 ? -3.329 -5.332 14.449 1.00 93.38 102 GLY A C 1
ATOM 786 O O . GLY A 1 102 ? -4.334 -6.014 14.464 1.00 93.38 102 GLY A O 1
ATOM 787 N N . LEU A 1 103 ? -2.961 -4.651 13.361 1.00 93.31 103 LEU A N 1
ATOM 788 C CA . LEU A 1 103 ? -3.749 -4.599 12.119 1.00 93.31 103 LEU A CA 1
ATOM 789 C C . LEU A 1 103 ? -3.512 -5.804 11.196 1.00 93.31 103 LEU A C 1
ATOM 791 O O . LEU A 1 103 ? -4.204 -5.977 10.198 1.00 93.31 103 LEU A O 1
ATOM 795 N N . MET A 1 104 ? -2.487 -6.602 11.491 1.00 91.50 104 MET A N 1
ATOM 796 C CA . MET A 1 104 ? -2.118 -7.806 10.755 1.00 91.50 104 MET A CA 1
ATOM 797 C C . MET A 1 104 ? -1.725 -8.903 11.734 1.00 91.50 104 MET A C 1
ATOM 799 O O . MET A 1 104 ? -1.131 -8.627 12.781 1.00 91.50 104 MET A O 1
ATOM 803 N N . GLU A 1 105 ? -1.975 -10.151 11.345 1.00 85.94 105 GLU A N 1
ATOM 804 C CA . GLU A 1 105 ? -1.512 -11.311 12.098 1.00 85.94 105 GLU A CA 1
ATOM 805 C C . GLU A 1 105 ? 0.023 -11.323 12.223 1.00 85.94 105 GLU A C 1
ATOM 807 O O . GLU A 1 105 ? 0.740 -10.920 11.294 1.00 85.94 105 GLU A O 1
ATOM 812 N N . PRO A 1 106 ? 0.564 -11.777 13.367 1.00 80.38 106 PRO A N 1
ATOM 813 C CA . PRO A 1 106 ? 1.998 -11.954 13.525 1.00 80.38 106 PRO A CA 1
ATOM 814 C C . PRO A 1 106 ? 2.518 -13.007 12.539 1.00 80.38 106 PRO A C 1
ATOM 816 O O . PRO A 1 106 ? 1.856 -14.001 12.259 1.00 80.38 106 PRO A O 1
ATOM 819 N N . VAL A 1 107 ? 3.739 -12.809 12.033 1.00 77.69 107 VAL A N 1
ATOM 820 C CA . VAL A 1 107 ? 4.416 -13.847 11.244 1.00 77.69 107 VAL A CA 1
ATOM 821 C C . VAL A 1 107 ? 4.727 -15.004 12.184 1.00 77.69 107 VAL A C 1
ATOM 823 O O . VAL A 1 107 ? 5.509 -14.823 13.118 1.00 77.69 107 VAL A O 1
ATOM 826 N N . ASP A 1 108 ? 4.127 -16.170 11.950 1.00 66.38 108 ASP A N 1
ATOM 827 C CA . ASP A 1 108 ? 4.447 -17.378 12.705 1.00 66.38 108 ASP A CA 1
ATOM 828 C C . ASP A 1 108 ? 5.886 -17.815 12.388 1.00 66.38 108 ASP A C 1
ATOM 830 O O . ASP A 1 108 ? 6.174 -18.224 11.261 1.00 66.38 108 ASP A O 1
ATOM 834 N N . PRO A 1 109 ? 6.815 -17.794 13.360 1.00 60.19 109 PRO A N 1
ATOM 835 C CA . PRO A 1 109 ? 8.219 -18.124 13.118 1.00 60.19 109 PRO A CA 1
ATOM 836 C C . PRO A 1 109 ? 8.472 -19.642 12.992 1.00 60.19 109 PRO A C 1
ATOM 838 O O . PRO A 1 109 ? 9.603 -20.084 13.163 1.00 60.19 109 PRO A O 1
ATOM 841 N N . GLN A 1 110 ? 7.435 -20.463 12.775 1.00 54.22 110 GLN A N 1
ATOM 842 C CA . GLN A 1 110 ? 7.509 -21.933 12.855 1.00 54.22 110 GLN A CA 1
ATOM 843 C C . GLN A 1 110 ? 7.303 -22.666 11.518 1.00 54.22 110 GLN A C 1
ATOM 845 O O . GLN A 1 110 ? 7.137 -23.884 11.516 1.00 54.22 110 GLN A O 1
ATOM 850 N N . MET A 1 111 ? 7.345 -21.968 10.382 1.00 48.69 111 MET A N 1
ATOM 851 C CA . MET A 1 111 ? 7.327 -22.597 9.055 1.00 48.69 111 MET A CA 1
ATOM 852 C C . MET A 1 111 ? 8.502 -22.120 8.192 1.00 48.69 111 MET A C 1
ATOM 854 O O . MET A 1 111 ? 8.299 -21.472 7.171 1.00 48.69 111 MET A O 1
ATOM 858 N N . GLU A 1 112 ? 9.726 -22.457 8.601 1.00 43.19 112 GLU A N 1
ATOM 859 C CA . GLU A 1 112 ? 10.911 -22.492 7.726 1.00 43.19 112 GLU A CA 1
ATOM 860 C C . GLU A 1 112 ? 11.681 -23.803 7.917 1.00 43.19 112 GLU A C 1
ATOM 862 O O . GLU A 1 112 ? 11.854 -24.233 9.083 1.00 43.19 112 GLU A O 1
#

Foldseek 3Di:
DDDDDDDDDPDPDDDPPDPPPPPDLDLLVLLCCLLVVHDDDPVNPDPSSVVSSVLSVVLNVLVVLLVVLVVPVVPDDPVSVVSNVVSVPVSVVSVVVCVVVVSDDDDDPPDD

Solvent-accessible surface area (backbone atoms only — not comparable to full-atom values): 6807 Å² total; per-residue (Å²): 135,89,83,88,81,82,82,84,79,82,76,81,75,75,75,81,77,68,78,75,76,76,77,72,73,41,36,41,59,27,17,53,34,12,35,72,71,45,83,78,61,86,86,49,75,49,68,62,26,50,50,28,17,52,51,18,29,53,51,30,54,48,50,51,53,37,51,64,45,60,76,43,56,91,78,50,52,76,66,54,52,50,50,41,55,49,40,70,54,50,49,62,53,50,52,50,51,35,30,77,72,63,47,40,82,75,84,73,92,84,82,127

pLDDT: mean 83.13, std 18.7, range [37.22, 98.5]

Mean predicted aligned error: 11.42 Å